Protein AF-A0A7K2Y0S1-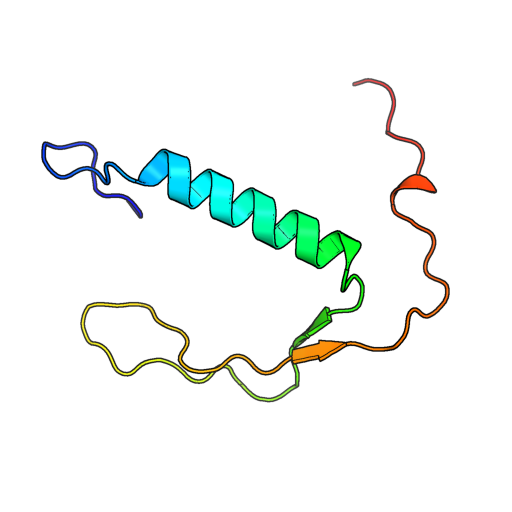F1 (afdb_monomer_lite)

Secondary structure (DSSP, 8-state):
-TT-SSSTT--TTHHHHHHHHHHHHHHHHHH-TTEEE-SSPPEEP--SS---EEE--EEE-----PPPGGGS------

Radius of gyration: 18.07 Å; chains: 1; bounding box: 37×42×41 Å

Sequence (78 aa):
LGFGGGGPHFCLGKSLAVMEIDLIFNALADALPNLHLTDAPPRRLRAAWLNGIKELRVTHSAPTDHPSPADHPSPAGA

pLDDT: mean 87.32, std 16.33, range [41.97, 98.81]

Structure (mmCIF, N/CA/C/O backbone):
data_AF-A0A7K2Y0S1-F1
#
_entry.id   AF-A0A7K2Y0S1-F1
#
loop_
_atom_site.group_PDB
_atom_site.id
_atom_site.type_symbol
_atom_site.label_atom_id
_atom_site.label_alt_id
_atom_site.label_comp_id
_atom_site.label_asym_id
_atom_site.label_entity_id
_atom_site.label_seq_id
_atom_site.pdbx_PDB_ins_code
_atom_site.Cartn_x
_atom_site.Cartn_y
_atom_site.Cartn_z
_atom_site.occupancy
_atom_site.B_iso_or_equiv
_atom_site.auth_seq_id
_atom_site.auth_comp_id
_atom_site.auth_asym_id
_atom_site.auth_atom_id
_atom_site.pdbx_PDB_model_num
ATOM 1 N N . LEU A 1 1 ? 12.157 5.753 -7.385 1.00 82.62 1 LEU A N 1
ATOM 2 C CA . LEU A 1 1 ? 12.276 4.755 -8.480 1.00 82.62 1 LEU A CA 1
ATOM 3 C C . LEU A 1 1 ? 11.444 3.476 -8.223 1.00 82.62 1 LEU A C 1
ATOM 5 O O . LEU A 1 1 ? 11.804 2.425 -8.734 1.00 82.62 1 LEU A O 1
ATOM 9 N N . GLY A 1 2 ? 10.323 3.523 -7.480 1.00 92.62 2 GLY A N 1
ATOM 10 C CA . GLY A 1 2 ? 9.582 2.311 -7.058 1.00 92.62 2 GLY A CA 1
ATOM 11 C C . GLY A 1 2 ? 8.979 1.461 -8.189 1.00 92.62 2 GLY A C 1
ATOM 12 O O . GLY A 1 2 ? 8.747 0.276 -8.000 1.00 92.62 2 GLY A O 1
ATOM 13 N N . PHE A 1 3 ? 8.800 2.047 -9.375 1.00 96.81 3 PHE A N 1
ATOM 14 C CA . PHE A 1 3 ? 8.306 1.379 -10.586 1.00 96.81 3 PHE A CA 1
ATOM 15 C C . PHE A 1 3 ? 9.387 1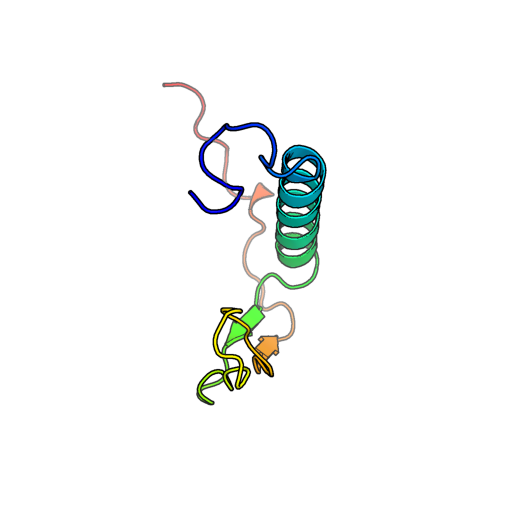.238 -11.679 1.00 96.81 3 PHE A C 1
ATOM 17 O O . PHE A 1 3 ? 9.070 1.001 -12.842 1.00 96.81 3 PHE A O 1
ATOM 24 N N . GLY A 1 4 ? 10.667 1.410 -11.328 1.00 94.31 4 GLY A N 1
ATOM 25 C CA . GLY A 1 4 ? 11.781 1.482 -12.280 1.00 94.31 4 GLY A CA 1
ATOM 26 C C . GLY A 1 4 ? 12.084 2.910 -12.758 1.00 94.31 4 GLY A C 1
ATOM 27 O O . GLY A 1 4 ? 11.319 3.844 -12.522 1.00 94.31 4 GLY A O 1
ATOM 28 N N . GLY A 1 5 ? 13.244 3.097 -13.396 1.00 92.12 5 GLY A N 1
ATOM 29 C CA . GLY A 1 5 ? 13.805 4.409 -13.765 1.00 92.12 5 GLY A CA 1
ATOM 30 C C . GLY A 1 5 ? 13.411 4.964 -15.135 1.00 92.12 5 GLY A C 1
ATOM 31 O O . GLY A 1 5 ? 14.196 5.696 -15.720 1.00 92.12 5 GLY A O 1
ATOM 32 N N . GLY A 1 6 ? 12.237 4.602 -15.663 1.00 86.31 6 GLY A N 1
ATOM 33 C CA . GLY A 1 6 ? 11.708 5.165 -16.919 1.00 86.31 6 GLY A CA 1
ATOM 34 C C . GLY A 1 6 ? 12.314 4.615 -18.219 1.00 86.31 6 GLY A C 1
ATOM 35 O O . GLY A 1 6 ? 12.055 5.163 -19.283 1.00 86.31 6 GLY A O 1
ATOM 36 N N . GLY A 1 7 ? 13.111 3.544 -18.149 1.00 93.50 7 GLY A N 1
ATOM 37 C CA . GLY A 1 7 ? 13.655 2.846 -19.320 1.00 93.50 7 GLY A CA 1
ATOM 38 C C . GLY A 1 7 ? 12.727 1.754 -19.882 1.00 93.50 7 GLY A C 1
ATOM 39 O O . GLY A 1 7 ? 11.583 1.632 -19.445 1.00 93.50 7 GLY A O 1
ATOM 40 N N . PRO A 1 8 ? 13.230 0.892 -20.787 1.00 97.12 8 PRO A N 1
ATOM 41 C CA . PRO A 1 8 ? 12.446 -0.156 -21.463 1.00 97.12 8 PRO A CA 1
ATOM 42 C C . PRO A 1 8 ? 11.720 -1.149 -20.541 1.00 97.12 8 PRO A C 1
ATOM 44 O O . PRO A 1 8 ? 10.787 -1.820 -20.966 1.00 97.12 8 PRO A O 1
ATOM 47 N N . HIS A 1 9 ? 12.143 -1.243 -19.279 1.00 95.94 9 HIS A N 1
ATOM 48 C CA . HIS A 1 9 ? 11.565 -2.124 -18.261 1.00 95.94 9 HIS A CA 1
ATOM 49 C C . HIS A 1 9 ? 10.806 -1.362 -17.167 1.00 95.94 9 HIS A C 1
ATOM 51 O O . HIS A 1 9 ? 10.660 -1.853 -16.049 1.00 95.94 9 HIS A O 1
ATOM 57 N N . PHE A 1 10 ? 10.362 -0.136 -17.448 1.00 97.00 10 PHE A N 1
ATOM 58 C CA . PHE A 1 10 ? 9.465 0.578 -16.547 1.00 97.00 10 PHE A CA 1
ATOM 59 C C . PHE A 1 10 ? 8.190 -0.237 -16.302 1.00 97.00 10 PHE A C 1
ATOM 61 O O . PHE A 1 10 ? 7.670 -0.878 -17.215 1.00 97.00 10 PHE A O 1
ATOM 68 N N . CYS A 1 11 ? 7.691 -0.227 -15.064 1.00 97.25 11 CYS A N 1
ATOM 69 C CA . CYS A 1 11 ? 6.550 -1.046 -14.680 1.00 97.25 11 CYS A CA 1
ATOM 70 C C . CYS A 1 11 ? 5.312 -0.687 -15.510 1.00 97.25 11 CYS A C 1
ATOM 72 O O . CYS A 1 11 ? 4.675 0.346 -15.287 1.00 97.25 11 CYS A O 1
ATOM 74 N N . LEU A 1 12 ? 4.938 -1.590 -16.420 1.00 97.69 12 LEU A N 1
ATOM 75 C CA . LEU A 1 12 ? 3.732 -1.472 -17.238 1.00 97.69 12 LEU A CA 1
ATOM 76 C C . LEU A 1 12 ? 2.465 -1.388 -16.371 1.00 97.69 12 LEU A C 1
ATOM 78 O O . LEU A 1 12 ? 1.510 -0.702 -16.719 1.00 97.69 12 LEU A O 1
ATOM 82 N N . GLY A 1 13 ? 2.482 -2.039 -15.205 1.00 98.00 13 GLY A N 1
ATOM 83 C CA . GLY A 1 13 ? 1.372 -2.069 -14.257 1.00 98.00 13 GLY A CA 1
ATOM 84 C C . GLY A 1 13 ? 1.257 -0.848 -13.342 1.00 98.00 13 GLY A C 1
ATOM 85 O O . GLY A 1 13 ? 0.373 -0.850 -12.492 1.00 98.00 13 GLY A O 1
ATOM 86 N N . LYS A 1 14 ? 2.105 0.190 -13.469 1.00 98.06 14 LYS A N 1
ATOM 87 C CA . LYS A 1 14 ? 2.089 1.351 -12.553 1.00 98.06 14 LYS A CA 1
ATOM 88 C C . LYS A 1 14 ? 0.686 1.932 -12.367 1.00 98.06 14 LYS A C 1
ATOM 90 O O . LYS A 1 14 ? 0.300 2.220 -11.240 1.00 98.06 14 LYS A O 1
ATOM 95 N N . SER A 1 15 ? -0.050 2.149 -13.455 1.00 97.56 15 SER A N 1
ATOM 96 C CA . SER A 1 15 ? -1.369 2.786 -13.378 1.00 97.56 15 SER A CA 1
ATOM 97 C C . SER A 1 15 ? -2.383 1.918 -12.633 1.00 97.56 15 SER A C 1
ATOM 99 O O . SER A 1 15 ? -3.149 2.446 -11.834 1.00 97.56 15 SER A O 1
ATOM 101 N N . LEU A 1 16 ? -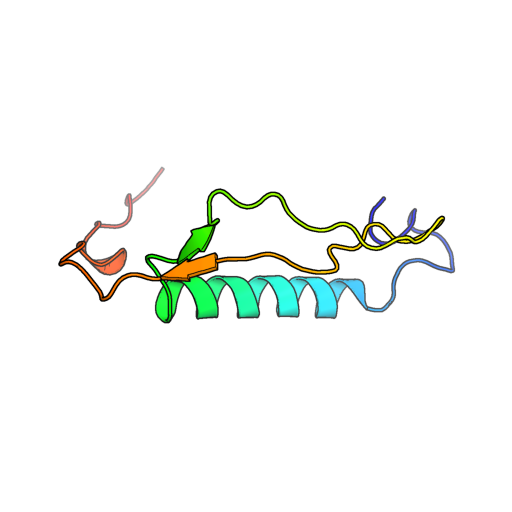2.343 0.597 -12.841 1.00 98.62 16 LEU A N 1
ATOM 102 C CA . LEU A 1 16 ? -3.202 -0.340 -12.120 1.00 98.62 16 LEU A CA 1
ATOM 103 C C . LEU A 1 16 ? -2.823 -0.405 -10.637 1.00 98.62 16 LEU A C 1
ATOM 105 O O . LEU A 1 16 ? -3.692 -0.250 -9.794 1.00 98.62 16 LEU A O 1
ATOM 109 N N . ALA A 1 17 ? -1.535 -0.539 -10.316 1.00 98.62 17 ALA A N 1
ATOM 110 C CA . ALA A 1 17 ? -1.077 -0.617 -8.929 1.00 98.62 17 ALA A CA 1
ATOM 111 C C . ALA A 1 17 ? -1.453 0.634 -8.116 1.00 98.62 17 ALA A C 1
ATOM 113 O O . ALA A 1 17 ? -1.825 0.524 -6.954 1.00 98.62 17 ALA A O 1
ATOM 114 N N . VAL A 1 18 ? -1.374 1.826 -8.722 1.00 98.38 18 VAL A N 1
ATOM 115 C CA . VAL A 1 18 ? -1.817 3.071 -8.071 1.00 98.38 18 VAL A CA 1
ATOM 116 C C . VAL A 1 18 ? -3.328 3.055 -7.841 1.00 98.38 18 VAL A C 1
ATOM 118 O O . VAL A 1 18 ? -3.761 3.325 -6.729 1.00 98.38 18 VAL A O 1
ATOM 121 N N . MET A 1 19 ? -4.116 2.657 -8.843 1.00 98.56 19 MET A N 1
ATOM 122 C CA . MET A 1 19 ? -5.568 2.534 -8.694 1.00 98.56 19 MET A CA 1
ATOM 123 C C . MET A 1 19 ? -5.952 1.534 -7.597 1.00 98.56 19 MET A C 1
ATOM 125 O O . MET A 1 19 ? -6.828 1.817 -6.790 1.00 98.56 19 MET A O 1
ATOM 129 N N . GLU A 1 20 ? -5.301 0.373 -7.543 1.00 98.81 20 GLU A N 1
ATOM 130 C CA . GLU A 1 20 ? -5.551 -0.640 -6.515 1.00 98.81 20 GLU A CA 1
ATOM 131 C C . GLU A 1 20 ? -5.235 -0.115 -5.109 1.00 98.81 20 GLU A C 1
ATOM 133 O O . GLU A 1 20 ? -6.009 -0.363 -4.184 1.00 98.81 20 GLU A O 1
ATOM 138 N N . ILE A 1 21 ? -4.139 0.639 -4.953 1.00 98.56 21 ILE A N 1
ATOM 139 C CA . ILE A 1 21 ? -3.779 1.314 -3.698 1.00 98.56 21 ILE A CA 1
ATOM 140 C C . ILE A 1 21 ? -4.867 2.322 -3.309 1.00 98.56 21 ILE A C 1
ATOM 142 O O . ILE A 1 21 ? -5.354 2.283 -2.180 1.00 98.56 21 ILE A O 1
ATOM 146 N N . ASP A 1 22 ? -5.291 3.182 -4.232 1.00 98.62 22 ASP A N 1
ATOM 147 C CA . ASP A 1 22 ? -6.323 4.183 -3.953 1.00 98.62 22 ASP A CA 1
ATOM 148 C C . ASP A 1 22 ? -7.645 3.514 -3.547 1.00 98.62 22 ASP A C 1
ATOM 150 O O . ASP A 1 22 ? -8.271 3.901 -2.559 1.00 98.62 22 ASP A O 1
ATOM 154 N N . LEU A 1 23 ? -8.057 2.468 -4.266 1.00 98.62 23 LEU A N 1
ATOM 155 C CA . LEU A 1 23 ? -9.287 1.735 -3.977 1.00 98.62 23 LEU A CA 1
ATOM 156 C C . LEU A 1 23 ? -9.250 1.069 -2.601 1.00 98.62 23 LEU A C 1
ATOM 158 O O . LEU A 1 23 ? -10.197 1.222 -1.829 1.00 98.62 23 LEU A O 1
ATOM 162 N N . ILE A 1 24 ? -8.176 0.342 -2.272 1.00 98.44 24 ILE A N 1
ATOM 163 C CA . ILE A 1 24 ? -8.135 -0.399 -1.010 1.00 98.44 24 ILE A CA 1
ATOM 164 C C . ILE A 1 24 ? -8.085 0.540 0.194 1.00 98.44 24 ILE A C 1
ATOM 166 O O . ILE A 1 24 ? -8.755 0.272 1.186 1.00 98.44 24 ILE A O 1
ATOM 170 N N . PHE A 1 25 ? -7.351 1.654 0.122 1.00 97.62 25 PHE A N 1
ATOM 171 C CA . PHE A 1 25 ? -7.268 2.577 1.254 1.00 97.62 25 PHE A CA 1
ATOM 172 C C . PHE A 1 25 ? -8.564 3.360 1.475 1.00 97.62 25 PHE A C 1
ATOM 174 O O . PHE A 1 25 ? -8.951 3.531 2.629 1.00 97.62 25 PHE A O 1
ATOM 181 N N . ASN A 1 26 ? -9.275 3.757 0.414 1.00 97.94 26 ASN A N 1
ATOM 182 C CA . ASN A 1 26 ? -10.604 4.358 0.564 1.00 97.94 26 ASN A CA 1
ATOM 183 C C . ASN A 1 26 ? -11.606 3.351 1.153 1.00 97.94 26 ASN A C 1
ATOM 185 O O . ASN A 1 26 ? -12.285 3.658 2.127 1.00 97.94 26 ASN A O 1
ATOM 189 N N . ALA A 1 27 ? -11.625 2.112 0.650 1.00 97.31 27 ALA A N 1
ATOM 190 C CA . ALA A 1 27 ? -12.503 1.074 1.188 1.00 97.31 27 ALA A CA 1
ATOM 191 C C . ALA A 1 27 ? -12.200 0.746 2.662 1.00 97.31 27 ALA A C 1
ATOM 193 O O . ALA A 1 27 ? -13.117 0.502 3.444 1.00 97.31 27 ALA A O 1
ATOM 194 N N . LEU A 1 28 ? -10.922 0.745 3.060 1.00 95.19 28 LEU A N 1
ATOM 195 C CA . LEU A 1 28 ? -10.528 0.575 4.460 1.00 95.19 28 LEU A CA 1
ATOM 196 C C . LEU A 1 28 ? -10.986 1.748 5.332 1.00 95.19 28 LEU A C 1
ATOM 198 O O . LEU A 1 28 ? -11.419 1.504 6.454 1.00 95.19 28 LEU A O 1
ATOM 202 N N . ALA A 1 29 ? -10.918 2.985 4.836 1.00 93.75 29 ALA A N 1
ATOM 203 C CA . ALA A 1 29 ? -11.399 4.157 5.566 1.00 93.75 29 ALA A CA 1
ATOM 204 C C . ALA A 1 29 ? -12.918 4.101 5.805 1.00 93.75 29 ALA A C 1
ATOM 206 O O . ALA A 1 29 ? -13.369 4.410 6.906 1.00 93.75 29 ALA A O 1
ATOM 207 N N . ASP A 1 30 ? -13.685 3.639 4.814 1.00 92.88 30 ASP A N 1
ATOM 208 C CA . ASP A 1 30 ? -15.139 3.490 4.926 1.00 92.88 30 ASP A CA 1
ATOM 209 C C . ASP A 1 30 ? -15.538 2.323 5.847 1.00 92.88 30 ASP A C 1
ATOM 211 O O . ASP A 1 30 ? -16.449 2.442 6.666 1.00 92.88 30 ASP A O 1
ATOM 215 N N . ALA A 1 31 ? -14.874 1.170 5.708 1.00 93.38 31 ALA A N 1
ATOM 216 C CA . ALA A 1 31 ? -15.281 -0.066 6.377 1.00 93.38 31 ALA A CA 1
ATOM 217 C C . ALA A 1 31 ? -14.646 -0.275 7.762 1.00 93.38 31 ALA A C 1
ATOM 219 O O . ALA A 1 31 ? -15.233 -0.953 8.606 1.00 93.38 31 ALA A O 1
ATOM 220 N N . LEU A 1 32 ? -13.434 0.241 7.985 1.00 94.44 32 LEU A N 1
ATOM 221 C CA . LEU A 1 32 ? -12.628 0.019 9.190 1.00 94.44 32 LEU A CA 1
ATOM 222 C C . LEU A 1 32 ? -11.967 1.327 9.679 1.00 94.44 32 LEU A C 1
ATOM 224 O O . LEU A 1 32 ? -10.739 1.385 9.798 1.00 94.44 32 LEU A O 1
ATOM 228 N N . PRO A 1 33 ? -12.744 2.381 9.996 1.00 91.94 33 PRO A N 1
ATOM 229 C CA . PRO A 1 33 ? -12.199 3.698 10.341 1.00 91.94 33 PRO A CA 1
ATOM 230 C C . PRO A 1 33 ? -11.330 3.697 11.609 1.00 91.94 33 PRO A C 1
ATOM 232 O O . PRO A 1 33 ? -10.442 4.532 11.747 1.00 91.94 33 PRO A O 1
ATOM 235 N N . ASN A 1 34 ? -11.535 2.733 12.514 1.00 92.00 34 ASN A N 1
ATOM 236 C CA . ASN A 1 34 ? -10.792 2.606 13.774 1.00 92.00 34 ASN A CA 1
ATOM 237 C C . ASN A 1 34 ? -9.732 1.491 13.714 1.00 92.00 34 ASN A C 1
ATOM 239 O O . ASN A 1 34 ? -9.509 0.770 14.691 1.00 92.00 34 ASN A O 1
ATOM 243 N N . LEU A 1 35 ? -9.144 1.259 12.536 1.00 94.19 35 LEU A N 1
ATOM 244 C CA . LEU A 1 35 ? -8.116 0.239 12.346 1.00 94.19 35 LEU A CA 1
ATOM 245 C C . LEU A 1 35 ? -6.783 0.734 12.910 1.00 94.19 35 LEU A C 1
ATOM 247 O O . LEU A 1 35 ? -6.236 1.738 12.458 1.00 94.19 35 LEU A O 1
ATOM 251 N N . HIS A 1 36 ? -6.215 -0.012 13.852 1.00 94.12 36 HIS A N 1
ATOM 252 C CA . HIS A 1 36 ? -4.942 0.330 14.477 1.00 94.12 36 HIS A CA 1
ATOM 253 C C . HIS A 1 36 ? -3.987 -0.860 14.486 1.00 94.12 36 HIS A C 1
ATOM 255 O O . HIS A 1 36 ? -4.392 -2.024 14.521 1.00 94.12 36 HIS A O 1
ATOM 261 N N . LEU A 1 37 ? -2.687 -0.566 14.452 1.00 95.88 37 LEU A N 1
ATOM 262 C CA . LEU A 1 37 ? -1.660 -1.578 14.672 1.00 95.88 37 LEU A CA 1
ATOM 263 C C . LEU A 1 37 ? -1.731 -2.060 16.119 1.00 95.88 37 LEU A C 1
ATOM 265 O O . LEU A 1 37 ? -1.926 -1.269 17.038 1.00 95.88 37 LEU A O 1
ATOM 269 N N . THR A 1 38 ? -1.520 -3.355 16.323 1.00 96.25 38 THR A N 1
ATOM 270 C CA . THR A 1 38 ? -1.230 -3.860 17.669 1.00 96.25 38 THR A CA 1
ATOM 271 C C . THR A 1 38 ? 0.189 -3.476 18.084 1.00 96.25 38 THR A C 1
ATOM 273 O O . THR A 1 38 ? 1.023 -3.213 17.220 1.00 96.25 38 THR A O 1
ATOM 276 N N . ASP A 1 39 ? 0.516 -3.603 19.370 1.00 94.44 39 ASP A N 1
ATOM 277 C CA . ASP A 1 39 ? 1.885 -3.390 19.870 1.00 94.44 39 ASP A CA 1
ATOM 278 C C . ASP A 1 39 ? 2.912 -4.409 19.332 1.00 94.44 39 ASP A C 1
ATOM 280 O O . ASP A 1 39 ? 4.123 -4.232 19.481 1.00 94.44 39 ASP A O 1
ATOM 284 N N . ALA A 1 40 ? 2.455 -5.497 18.698 1.00 95.44 40 ALA A N 1
ATOM 285 C CA . ALA A 1 40 ? 3.339 -6.476 18.080 1.00 95.44 40 ALA A CA 1
ATOM 286 C C . ALA A 1 40 ? 4.061 -5.878 16.851 1.00 95.44 40 ALA A C 1
ATOM 288 O O . ALA A 1 40 ? 3.401 -5.389 15.928 1.00 95.44 40 ALA A O 1
ATOM 289 N N . PRO A 1 41 ? 5.403 -5.976 16.765 1.00 96.31 41 PRO A N 1
ATOM 290 C CA . PRO A 1 41 ? 6.146 -5.438 15.631 1.00 96.31 41 PRO A CA 1
ATOM 291 C C . PRO A 1 41 ? 5.813 -6.187 14.324 1.00 96.31 41 PRO A C 1
ATOM 293 O O . PRO A 1 41 ? 5.615 -7.408 14.349 1.00 96.31 41 PRO A O 1
ATOM 296 N N . PRO A 1 42 ? 5.820 -5.509 13.157 1.00 97.62 42 PRO A N 1
ATOM 297 C CA . PRO A 1 42 ? 5.606 -6.158 11.867 1.00 97.62 42 PRO A CA 1
ATOM 298 C C . PRO A 1 42 ? 6.630 -7.263 11.610 1.00 97.62 42 PRO A C 1
ATOM 300 O O . PRO A 1 42 ? 7.845 -7.056 11.707 1.00 97.62 42 PRO A O 1
ATOM 303 N N . ARG A 1 43 ? 6.163 -8.442 11.196 1.00 98.00 43 ARG A N 1
ATOM 304 C CA . ARG A 1 43 ? 7.068 -9.532 10.842 1.00 98.00 43 ARG A CA 1
ATOM 305 C C . ARG A 1 43 ? 7.513 -9.371 9.403 1.00 98.00 43 ARG A C 1
ATOM 307 O O . ARG A 1 43 ? 6.717 -9.423 8.469 1.00 98.00 43 ARG A O 1
ATOM 314 N N . ARG A 1 44 ? 8.814 -9.208 9.211 1.00 97.94 44 ARG A N 1
ATOM 315 C CA . ARG A 1 44 ? 9.421 -8.994 7.896 1.00 97.94 44 ARG A CA 1
ATOM 316 C C . ARG A 1 44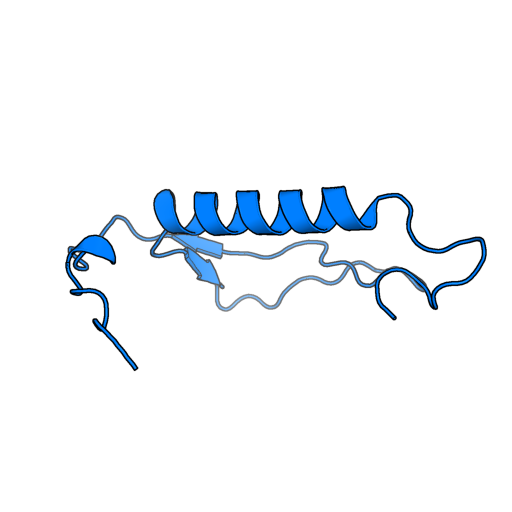 ? 9.513 -10.291 7.096 1.00 97.94 44 ARG A C 1
ATOM 318 O O . ARG A 1 44 ? 9.779 -11.365 7.643 1.00 97.94 44 ARG A O 1
ATOM 325 N N . LEU A 1 45 ? 9.306 -10.187 5.787 1.00 98.25 45 LEU A N 1
ATOM 326 C CA . LEU A 1 45 ? 9.594 -11.265 4.853 1.00 98.25 45 LEU A CA 1
ATOM 327 C C . LEU A 1 45 ? 11.113 -11.428 4.741 1.00 98.25 45 LEU A C 1
ATOM 329 O O . LEU A 1 45 ? 11.835 -10.454 4.538 1.00 98.25 45 LEU A O 1
ATOM 333 N N . ARG A 1 46 ? 11.605 -12.665 4.860 1.00 97.38 46 ARG A N 1
ATOM 334 C CA . ARG A 1 46 ? 13.014 -12.973 4.590 1.00 97.38 46 ARG A CA 1
ATOM 335 C C . ARG A 1 46 ? 13.204 -13.104 3.081 1.00 97.38 46 ARG A C 1
ATOM 337 O O . ARG A 1 46 ? 13.010 -14.183 2.532 1.00 97.38 46 ARG A O 1
ATOM 344 N N . ALA A 1 47 ? 13.542 -11.998 2.430 1.00 97.25 47 ALA A N 1
ATOM 345 C CA . ALA A 1 47 ? 13.861 -11.942 1.009 1.00 97.25 47 ALA A CA 1
ATOM 346 C C . ALA A 1 47 ? 14.993 -10.934 0.772 1.00 97.25 47 ALA A C 1
ATOM 348 O O . ALA A 1 47 ? 15.001 -9.861 1.368 1.00 97.25 47 ALA A O 1
ATOM 349 N N . ALA A 1 48 ? 15.944 -11.282 -0.097 1.00 96.62 48 ALA A N 1
ATOM 350 C CA . ALA A 1 48 ? 17.111 -10.439 -0.383 1.00 96.62 48 ALA A CA 1
ATOM 351 C C . ALA A 1 48 ? 16.815 -9.291 -1.367 1.00 96.62 48 ALA A C 1
ATOM 353 O O . ALA A 1 48 ? 17.581 -8.339 -1.447 1.00 96.62 48 ALA A O 1
ATOM 354 N N . TRP A 1 49 ? 15.716 -9.386 -2.119 1.00 96.00 49 TRP A N 1
ATOM 355 C CA . TRP A 1 49 ? 15.384 -8.474 -3.220 1.00 96.00 49 TRP A CA 1
ATOM 356 C C . TRP A 1 49 ? 13.959 -7.908 -3.140 1.00 96.00 49 TRP A C 1
ATOM 358 O O . TRP A 1 49 ? 13.572 -7.101 -3.980 1.00 96.00 49 TRP A O 1
ATOM 368 N N . LEU A 1 50 ? 13.181 -8.298 -2.121 1.00 96.62 50 LEU A N 1
ATOM 369 C CA . LEU A 1 50 ? 11.804 -7.848 -1.926 1.00 96.62 50 LEU A CA 1
ATOM 370 C C . LEU A 1 50 ? 11.609 -7.268 -0.523 1.00 96.62 50 LEU A C 1
ATOM 372 O O . LEU A 1 50 ? 11.833 -7.936 0.486 1.00 96.62 50 LEU A O 1
ATOM 376 N N . ASN A 1 51 ? 11.117 -6.032 -0.463 1.00 96.75 51 ASN A N 1
ATOM 377 C CA . ASN A 1 51 ? 10.757 -5.360 0.780 1.00 96.75 51 ASN A CA 1
ATOM 378 C C . ASN A 1 51 ? 9.346 -5.780 1.242 1.00 96.75 51 ASN A C 1
ATOM 380 O O . ASN A 1 51 ? 8.399 -5.009 1.130 1.00 96.75 51 ASN A O 1
ATOM 384 N N . GLY A 1 52 ? 9.196 -7.008 1.742 1.00 97.06 52 GLY A N 1
ATOM 385 C CA . GLY A 1 52 ? 7.889 -7.561 2.125 1.00 97.06 52 GLY A CA 1
ATOM 386 C C . GLY A 1 52 ? 7.605 -7.553 3.631 1.00 97.06 52 GLY A C 1
ATOM 387 O O . GLY A 1 52 ? 8.489 -7.829 4.446 1.00 97.06 52 GLY A O 1
ATOM 388 N N . ILE A 1 53 ? 6.347 -7.318 4.009 1.00 97.81 53 ILE A N 1
ATOM 389 C CA . ILE A 1 53 ? 5.814 -7.630 5.343 1.00 97.81 53 ILE A CA 1
ATOM 390 C C . ILE A 1 53 ? 5.129 -8.995 5.257 1.00 97.81 53 ILE A C 1
ATOM 392 O O . ILE A 1 53 ? 4.199 -9.177 4.481 1.00 97.81 53 ILE A O 1
ATOM 396 N N . LYS A 1 54 ? 5.614 -9.973 6.023 1.00 98.19 54 LYS A N 1
ATOM 397 C CA . LYS A 1 54 ? 5.029 -11.318 6.088 1.00 98.19 54 LYS A CA 1
ATOM 398 C C . LYS A 1 54 ? 3.780 -11.353 6.969 1.00 98.19 54 LYS A C 1
ATOM 400 O O . LYS A 1 54 ? 2.929 -12.212 6.775 1.00 98.19 54 LYS A O 1
ATOM 405 N N . GLU A 1 55 ? 3.699 -10.465 7.955 1.00 98.12 55 GLU A N 1
ATOM 406 C CA . GLU A 1 55 ? 2.557 -10.352 8.860 1.00 98.12 55 GLU A CA 1
ATOM 407 C C . GLU A 1 55 ? 2.515 -8.961 9.493 1.00 98.12 55 GLU A C 1
ATOM 409 O O . GLU A 1 55 ? 3.533 -8.479 9.997 1.00 98.12 55 GLU A O 1
ATOM 414 N N . LEU A 1 56 ? 1.333 -8.346 9.478 1.00 97.81 56 LEU A N 1
ATOM 415 C CA . LEU A 1 56 ? 1.034 -7.073 10.124 1.00 97.81 56 LEU A CA 1
ATOM 416 C C . LEU A 1 56 ? -0.227 -7.266 10.966 1.00 97.81 56 LEU A C 1
ATOM 418 O O . LEU A 1 56 ? -1.303 -7.491 10.417 1.00 97.81 56 LEU A O 1
ATOM 422 N N . ARG A 1 57 ? -0.085 -7.258 12.293 1.00 97.44 57 ARG A N 1
ATOM 423 C CA . ARG A 1 57 ? -1.217 -7.468 13.202 1.00 97.44 57 ARG A CA 1
ATOM 424 C C . ARG A 1 57 ? -1.927 -6.149 13.465 1.00 97.44 57 ARG A C 1
ATOM 426 O O . ARG A 1 57 ? -1.288 -5.153 13.803 1.00 97.44 57 ARG A O 1
ATOM 433 N N . VAL A 1 58 ? -3.245 -6.183 13.333 1.00 96.31 58 VAL A N 1
ATOM 434 C CA . VAL A 1 58 ? -4.139 -5.041 13.518 1.00 96.31 58 VAL A CA 1
ATOM 435 C C . VAL A 1 58 ? -5.293 -5.426 14.432 1.00 96.31 58 VAL A C 1
ATOM 437 O O . VAL A 1 58 ? -5.689 -6.592 14.486 1.00 96.31 58 VAL A O 1
ATOM 440 N N . THR A 1 59 ? -5.831 -4.442 15.136 1.00 94.25 59 THR A N 1
ATOM 441 C CA . THR A 1 59 ? -7.119 -4.517 15.825 1.00 94.25 59 THR A CA 1
ATOM 442 C C . THR A 1 59 ? -8.038 -3.446 15.253 1.00 94.25 59 THR A C 1
ATOM 444 O O . THR A 1 59 ? -7.589 -2.449 14.692 1.00 94.25 59 THR A O 1
ATOM 447 N N . HIS A 1 60 ? -9.340 -3.663 15.386 1.00 90.56 60 HIS A N 1
ATOM 448 C CA . HIS A 1 60 ? -10.354 -2.672 15.061 1.00 90.56 60 HIS A CA 1
ATOM 449 C C . HIS A 1 60 ? -11.395 -2.706 16.177 1.00 90.56 60 HIS A C 1
ATOM 451 O O . HIS A 1 60 ? -11.906 -3.779 16.511 1.00 90.56 60 HIS A O 1
ATOM 457 N N . SER A 1 61 ? -11.676 -1.562 16.794 1.00 80.44 61 SER A N 1
ATOM 458 C CA . SER A 1 61 ? -12.756 -1.443 17.776 1.00 80.44 61 SER A CA 1
ATOM 459 C C . SER A 1 61 ? -14.093 -1.248 17.069 1.00 80.44 61 SER A C 1
ATOM 461 O O . SER A 1 61 ? -14.148 -0.692 15.975 1.00 80.44 61 SER A O 1
ATOM 463 N N . ALA A 1 62 ? -15.193 -1.677 17.697 1.00 65.75 62 ALA A N 1
ATOM 464 C CA . ALA A 1 62 ? -16.527 -1.290 17.236 1.00 65.75 62 ALA A CA 1
ATOM 465 C C . ALA A 1 62 ? -16.591 0.243 17.065 1.00 65.75 62 ALA A C 1
ATOM 467 O O . ALA A 1 62 ? -15.863 0.936 17.784 1.00 65.75 62 ALA A O 1
ATOM 468 N N . PRO A 1 63 ? -17.410 0.776 16.140 1.00 57.25 63 PRO A N 1
ATOM 469 C CA . PRO A 1 63 ? -17.530 2.215 15.955 1.00 57.25 63 PRO A CA 1
ATOM 470 C C . PRO A 1 63 ? -17.951 2.858 17.280 1.00 57.25 63 PRO A C 1
ATOM 472 O O . PRO A 1 63 ? -19.107 2.781 17.686 1.00 57.25 63 PRO A O 1
ATOM 475 N N . THR A 1 64 ? -16.999 3.432 18.009 1.00 57.16 64 THR A N 1
ATOM 476 C CA . THR A 1 64 ? -17.306 4.479 18.974 1.00 57.16 64 THR A CA 1
ATOM 477 C C . THR A 1 64 ? -17.701 5.689 18.154 1.00 57.16 64 THR A C 1
ATOM 479 O O . THR A 1 64 ? -17.055 5.932 17.138 1.00 57.16 64 THR A O 1
ATOM 482 N N . ASP A 1 65 ? -18.753 6.380 18.583 1.00 58.62 65 ASP A N 1
ATOM 483 C CA . ASP A 1 65 ? -19.384 7.547 17.957 1.00 58.62 65 ASP A CA 1
ATOM 484 C C . ASP A 1 65 ? -18.341 8.640 17.633 1.00 58.62 65 ASP A C 1
ATOM 486 O O . ASP A 1 65 ? -18.110 9.575 18.396 1.00 58.62 65 ASP A O 1
ATOM 490 N N . HIS A 1 66 ? -17.607 8.450 16.539 1.00 57.00 66 HIS A N 1
ATOM 491 C CA . HIS A 1 66 ? -16.680 9.412 15.979 1.00 57.00 66 HIS A CA 1
ATOM 492 C C . HIS A 1 66 ? -17.441 10.058 14.828 1.00 57.00 66 HIS A C 1
ATOM 494 O O . HIS A 1 66 ? -17.901 9.325 13.946 1.00 57.00 66 HIS A O 1
ATOM 500 N N . PRO A 1 67 ? -17.608 11.393 14.828 1.00 56.56 67 PRO A N 1
ATOM 501 C CA . PRO A 1 67 ? -18.304 12.070 13.747 1.00 56.56 67 PRO A CA 1
ATOM 502 C C . PRO A 1 67 ? -17.659 11.687 12.416 1.00 56.56 67 PRO A C 1
ATOM 504 O O . PRO A 1 67 ? -16.429 11.576 12.310 1.00 56.56 67 PRO A O 1
ATOM 507 N N . SER A 1 68 ? -18.518 11.421 11.438 1.00 58.66 68 SER A N 1
ATOM 508 C CA . SER A 1 68 ? -18.150 11.050 10.081 1.00 58.66 68 SER A CA 1
ATOM 509 C C . SER A 1 68 ? -17.266 12.144 9.477 1.00 58.66 68 SER A C 1
ATOM 511 O O . SER A 1 68 ? -17.477 13.323 9.757 1.00 58.66 68 SER A O 1
ATOM 513 N N . PRO A 1 69 ? -16.319 11.828 8.578 1.00 60.72 69 PRO A N 1
ATOM 514 C CA . PRO A 1 69 ? -15.627 12.849 7.790 1.00 60.72 69 PRO A CA 1
ATOM 515 C C . PRO A 1 69 ? -16.590 13.761 7.007 1.00 60.72 69 PRO A C 1
ATOM 517 O O . PRO A 1 69 ? -16.238 14.897 6.704 1.00 60.72 69 PRO A O 1
ATOM 520 N N . ALA A 1 70 ? -17.814 13.294 6.722 1.00 60.44 70 ALA A N 1
ATOM 521 C CA . ALA A 1 70 ? -18.889 14.095 6.135 1.00 60.44 70 ALA A CA 1
ATOM 522 C C . ALA A 1 70 ? -19.483 15.150 7.096 1.00 60.44 70 ALA A C 1
ATOM 524 O O . ALA A 1 70 ? -20.138 16.084 6.636 1.00 60.44 70 ALA A O 1
ATOM 525 N N . ASP A 1 71 ? -19.237 15.030 8.405 1.00 58.66 71 ASP A N 1
ATOM 526 C CA . ASP A 1 71 ? -19.657 15.995 9.431 1.00 58.66 71 ASP A CA 1
ATOM 527 C C . ASP A 1 71 ? -18.675 17.173 9.560 1.00 58.66 71 ASP A C 1
ATOM 529 O O . ASP A 1 71 ? -18.964 18.166 10.233 1.00 58.66 71 ASP A O 1
ATOM 533 N N . HIS A 1 72 ? -17.517 17.105 8.891 1.00 56.47 72 HIS A N 1
ATOM 534 C CA . HIS A 1 72 ? -16.628 18.247 8.723 1.00 56.47 72 HIS A CA 1
ATOM 535 C C . HIS A 1 72 ? -16.997 18.996 7.436 1.00 56.47 72 HIS A C 1
ATOM 537 O O . HIS A 1 72 ? -16.863 18.438 6.344 1.00 56.47 72 HIS A O 1
ATOM 543 N N . PRO A 1 73 ? -17.439 20.267 7.507 1.00 54.69 73 PRO A N 1
ATOM 544 C CA . PRO A 1 73 ? -17.650 21.043 6.298 1.00 54.69 73 PRO A CA 1
ATOM 545 C C . PRO A 1 73 ? -16.318 21.177 5.553 1.00 54.69 73 PRO A C 1
ATOM 547 O O . PRO A 1 73 ? -15.310 21.589 6.132 1.00 54.69 73 PRO A O 1
ATOM 550 N N . SER A 1 74 ? -16.328 20.823 4.264 1.00 63.00 74 SER A N 1
ATOM 551 C CA . SER A 1 74 ? -15.233 21.094 3.328 1.00 63.00 74 SER A CA 1
ATOM 552 C C . SER A 1 74 ? -14.741 22.533 3.525 1.00 63.00 74 SER A C 1
ATOM 554 O O . SER A 1 74 ? -15.586 23.436 3.552 1.00 63.00 74 S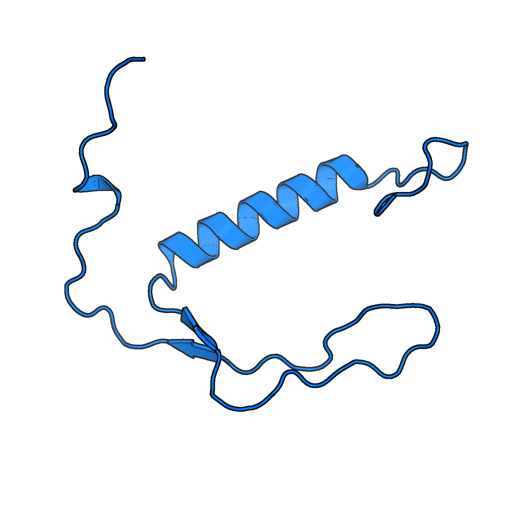ER A O 1
ATOM 556 N N . PRO A 1 75 ? -13.423 22.801 3.619 1.00 55.19 75 PRO A N 1
ATOM 557 C CA . PRO A 1 75 ? -12.939 24.167 3.546 1.00 55.19 75 PRO A CA 1
ATOM 558 C C . PRO A 1 75 ? -13.269 24.674 2.142 1.00 55.19 75 PRO A C 1
ATOM 560 O O . PRO A 1 75 ? -12.648 24.299 1.149 1.00 55.19 75 PRO A O 1
ATOM 563 N N . ALA A 1 76 ? -14.337 25.456 2.042 1.00 57.69 76 ALA A N 1
ATOM 564 C CA . ALA A 1 76 ? -14.648 26.192 0.839 1.00 57.69 76 ALA A CA 1
ATOM 565 C C . ALA A 1 76 ? -13.515 27.200 0.602 1.00 57.69 76 ALA A C 1
ATOM 567 O O . ALA A 1 76 ? -1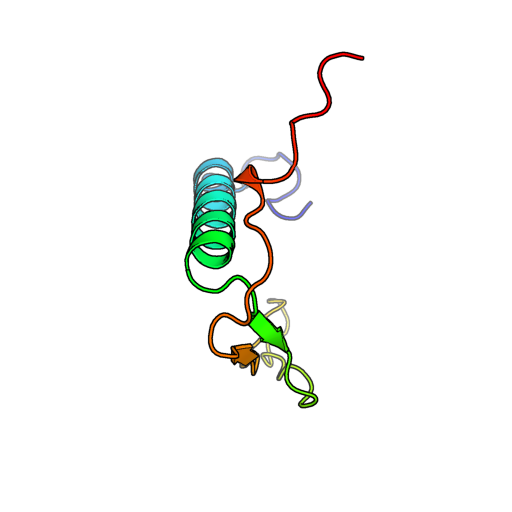3.312 28.088 1.422 1.00 57.69 76 ALA A O 1
ATOM 568 N N . GLY A 1 77 ? -12.815 27.047 -0.524 1.00 53.72 77 GLY A N 1
ATOM 569 C CA . GLY A 1 77 ? -12.060 28.107 -1.192 1.00 53.72 77 GLY A CA 1
ATOM 570 C C . GLY A 1 77 ? -10.788 28.607 -0.501 1.00 53.72 77 GLY A C 1
ATOM 571 O O . GLY A 1 77 ? -10.841 29.443 0.397 1.00 53.72 77 GLY A O 1
ATOM 572 N N . ALA A 1 78 ? -9.644 28.204 -1.052 1.00 41.97 78 ALA A N 1
ATOM 573 C CA . ALA A 1 78 ? -8.467 29.056 -1.212 1.00 41.97 78 ALA A CA 1
ATOM 574 C C . ALA A 1 78 ? -7.838 28.752 -2.577 1.00 41.97 78 ALA A C 1
ATOM 576 O O . ALA A 1 78 ? -7.750 27.548 -2.914 1.00 41.97 78 ALA A O 1
#

Foldseek 3Di:
DVQDDPDPRGNPCPVVVVVVVVVVVVVCCVPFVQKDFDPDDFDFDPDPPDGDGPDTDIDGDDDDPDDDPVVDPDPPDD